Protein AF-A0A1C6G2E5-F1 (afdb_monomer)

Secondary structure (DSSP, 8-state):
-EEEE---SS---S-GGGTS-TT--EEEE---STHHHHHHHHHHHTT-EE-

Nearest PDB structures (foldseek):
  4bht-assembly1_D  TM=5.202E-01  e=2.414E+00  Escherichia coli
  5vyu-assembly1_B  TM=6.053E-01  e=7.287E+00  Brucella melitensis bv. 1 str. 16M
  3eag-assembly1_B  TM=5.318E-01  e=7.808E+00  Neisseria meningitidis MC58

pLDDT: mean 96.71, std 1.42, range [91.56, 98.56]

Solvent-accessible surface area (backbone atoms only — not comparable to full-atom values): 3011 Å² total; per-residue (Å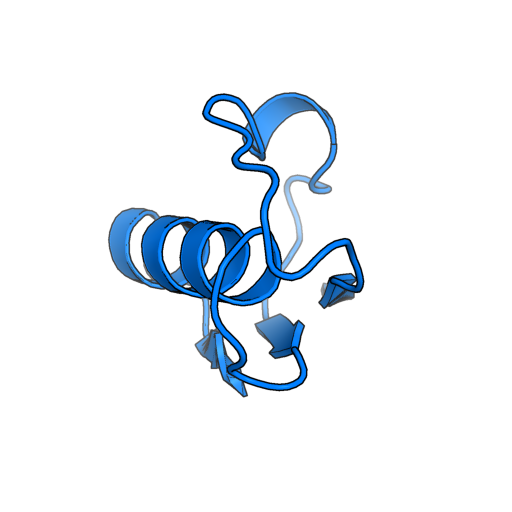²): 77,78,47,78,50,84,66,51,61,85,44,80,64,90,68,59,74,83,77,50,66,90,66,53,53,31,43,35,44,86,71,45,58,27,32,23,40,39,53,49,53,50,21,62,76,68,75,32,47,72,83

Structure (mmCIF, N/CA/C/O backbone):
data_AF-A0A1C6G2E5-F1
#
_entry.id   AF-A0A1C6G2E5-F1
#
loop_
_atom_site.group_PDB
_atom_site.id
_atom_site.type_symbol
_atom_site.label_atom_id
_atom_site.label_alt_id
_atom_site.label_comp_id
_atom_site.label_asym_id
_atom_site.label_entity_id
_atom_site.label_seq_id
_atom_site.pdbx_PDB_ins_code
_atom_site.Cartn_x
_atom_site.Cartn_y
_atom_site.Cartn_z
_atom_site.occupancy
_atom_site.B_iso_or_equiv
_atom_site.auth_seq_id
_atom_site.auth_comp_id
_atom_site.auth_asym_id
_atom_site.auth_atom_id
_atom_site.pdbx_PDB_model_num
ATOM 1 N N . MET A 1 1 ? -10.361 6.857 6.886 1.00 96.12 1 MET A N 1
ATOM 2 C CA . MET A 1 1 ? -10.248 7.722 5.685 1.00 96.12 1 MET A CA 1
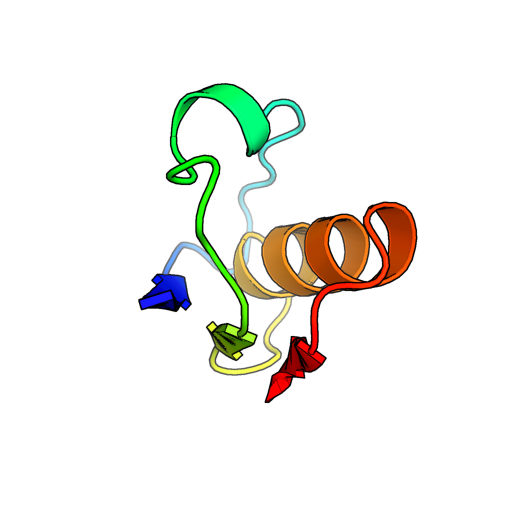ATOM 3 C C . MET A 1 1 ? -9.833 6.896 4.468 1.00 96.12 1 MET A C 1
ATOM 5 O O . MET A 1 1 ? -9.050 5.967 4.627 1.00 96.12 1 MET A O 1
ATOM 9 N N . LYS A 1 2 ? -10.353 7.189 3.268 1.00 97.94 2 LYS A N 1
ATOM 10 C CA . LYS A 1 2 ? -9.907 6.538 2.020 1.00 97.94 2 LYS A CA 1
ATOM 11 C C . LYS A 1 2 ? -8.962 7.464 1.262 1.00 97.94 2 LYS A C 1
ATOM 13 O O . LYS A 1 2 ? -9.263 8.652 1.164 1.00 97.94 2 LYS A O 1
ATOM 18 N N . ILE A 1 3 ? -7.871 6.933 0.717 1.00 97.69 3 ILE A N 1
ATOM 19 C CA . ILE A 1 3 ? -6.923 7.709 -0.095 1.00 97.69 3 ILE A CA 1
ATOM 20 C C . ILE A 1 3 ? -6.658 7.024 -1.432 1.00 97.69 3 ILE A C 1
ATOM 22 O O . ILE A 1 3 ? -6.677 5.798 -1.516 1.00 97.69 3 ILE A O 1
ATOM 26 N N . ALA A 1 4 ? -6.377 7.817 -2.463 1.00 97.88 4 ALA A N 1
ATOM 27 C CA . ALA A 1 4 ? -5.899 7.320 -3.746 1.00 97.88 4 ALA A CA 1
ATOM 28 C C . ALA A 1 4 ? -4.390 7.562 -3.866 1.00 97.88 4 ALA A C 1
ATOM 30 O O . ALA A 1 4 ? -3.918 8.664 -3.581 1.00 97.88 4 ALA A O 1
ATOM 31 N N . VAL A 1 5 ? -3.642 6.549 -4.300 1.00 97.00 5 VAL A N 1
ATOM 32 C CA . VAL A 1 5 ? -2.206 6.662 -4.583 1.00 97.00 5 VAL A CA 1
ATOM 33 C C . VAL A 1 5 ? -1.982 6.457 -6.075 1.00 97.00 5 VAL A C 1
ATOM 35 O O . VAL A 1 5 ? -2.339 5.417 -6.628 1.00 97.00 5 VAL A O 1
ATOM 38 N N . ILE A 1 6 ? -1.393 7.470 -6.712 1.00 96.25 6 ILE A N 1
ATOM 39 C CA . ILE A 1 6 ? -1.118 7.525 -8.150 1.00 96.25 6 ILE A CA 1
ATOM 40 C C . ILE A 1 6 ? 0.342 7.940 -8.328 1.00 96.25 6 ILE A C 1
ATOM 42 O O . ILE A 1 6 ? 0.808 8.868 -7.662 1.00 96.25 6 ILE A O 1
ATOM 46 N N . GLY A 1 7 ? 1.074 7.294 -9.236 1.00 95.62 7 GLY A N 1
ATOM 47 C CA . GLY A 1 7 ? 2.437 7.717 -9.537 1.00 95.62 7 GLY A CA 1
ATOM 48 C C . GLY A 1 7 ? 3.094 7.006 -10.714 1.00 95.62 7 GLY A C 1
ATOM 49 O O . GLY A 1 7 ? 2.453 6.324 -11.510 1.00 95.62 7 GLY A O 1
ATOM 50 N N . SER A 1 8 ? 4.407 7.214 -10.845 1.00 97.00 8 SER A N 1
ATOM 51 C CA . SER A 1 8 ? 5.203 6.653 -11.940 1.00 97.00 8 SER A CA 1
ATOM 52 C C . SER A 1 8 ? 5.276 5.125 -11.884 1.00 97.00 8 SER A C 1
ATOM 54 O O . SER A 1 8 ? 5.400 4.531 -10.812 1.00 97.00 8 SER A O 1
ATOM 56 N N . ARG A 1 9 ? 5.316 4.498 -13.065 1.00 97.19 9 ARG A N 1
ATOM 57 C CA . ARG A 1 9 ? 5.495 3.047 -13.218 1.00 97.19 9 ARG A CA 1
ATOM 58 C C . ARG A 1 9 ? 6.929 2.562 -13.003 1.00 97.19 9 ARG A C 1
ATOM 60 O O . ARG A 1 9 ? 7.158 1.359 -12.917 1.00 97.19 9 ARG A O 1
ATOM 67 N N . THR A 1 10 ? 7.887 3.486 -12.934 1.00 97.75 10 THR A N 1
ATOM 68 C CA . THR A 1 10 ? 9.325 3.187 -12.838 1.00 97.75 10 THR A CA 1
ATOM 69 C C . THR A 1 10 ? 9.959 3.645 -11.529 1.00 97.75 10 THR A C 1
ATOM 71 O O . THR A 1 10 ? 11.092 3.268 -11.244 1.00 97.75 10 THR A O 1
ATOM 74 N N . LEU A 1 11 ? 9.251 4.442 -10.723 1.00 97.38 11 LEU A N 1
ATOM 75 C CA . LEU A 1 11 ? 9.757 4.939 -9.445 1.00 97.38 11 LEU A CA 1
ATOM 76 C C . LEU A 1 11 ? 9.222 4.113 -8.280 1.00 97.38 11 LEU A C 1
ATOM 78 O O . LEU A 1 11 ? 8.127 3.55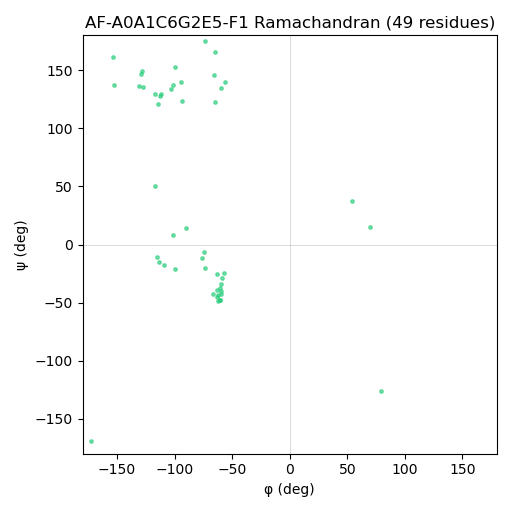8 -8.336 1.00 97.38 11 LEU A O 1
ATOM 82 N N . THR A 1 12 ? 9.997 4.084 -7.201 1.00 96.69 12 THR A N 1
ATOM 83 C CA . THR A 1 12 ? 9.631 3.430 -5.943 1.00 96.69 12 THR A CA 1
ATOM 84 C C . THR A 1 12 ? 9.830 4.389 -4.784 1.00 96.69 12 THR A C 1
ATOM 86 O O . THR A 1 12 ? 10.789 5.161 -4.782 1.00 96.69 12 THR A O 1
ATOM 89 N N . VAL A 1 13 ? 8.985 4.282 -3.765 1.00 94.94 13 VAL A N 1
ATOM 90 C CA . VAL A 1 13 ? 9.111 5.041 -2.519 1.00 94.94 13 VAL A CA 1
ATOM 91 C C . VAL A 1 13 ? 9.070 4.069 -1.342 1.00 94.94 13 VAL A C 1
ATOM 93 O O . VAL A 1 13 ? 8.270 3.137 -1.329 1.00 94.94 13 VAL A O 1
ATOM 96 N N . ARG A 1 14 ? 9.968 4.246 -0.367 1.00 91.56 14 ARG A N 1
ATOM 97 C CA . ARG A 1 14 ? 10.110 3.313 0.769 1.00 91.56 14 ARG A CA 1
ATOM 98 C C . ARG A 1 14 ? 9.419 3.791 2.044 1.00 91.56 14 ARG A C 1
ATOM 100 O O . ARG A 1 14 ? 9.133 2.973 2.906 1.00 91.56 14 ARG A O 1
ATOM 107 N N . ASN A 1 15 ? 9.170 5.092 2.152 1.00 94.31 15 ASN A N 1
ATOM 108 C CA . ASN A 1 15 ? 8.705 5.767 3.363 1.00 94.31 15 ASN A CA 1
ATOM 109 C C . ASN A 1 15 ? 7.308 6.392 3.180 1.00 94.31 15 ASN A C 1
ATOM 111 O O . ASN A 1 15 ? 7.107 7.584 3.437 1.00 94.31 15 ASN A O 1
ATOM 115 N N . LEU A 1 16 ? 6.359 5.596 2.674 1.00 94.56 16 LEU A N 1
ATOM 116 C CA . LEU A 1 16 ? 4.969 6.012 2.429 1.00 94.56 16 LEU A CA 1
ATOM 117 C C . LEU A 1 16 ? 4.260 6.500 3.701 1.00 94.56 16 LEU A C 1
ATOM 119 O O . LEU A 1 16 ? 3.427 7.399 3.623 1.00 94.56 16 LEU A O 1
ATOM 123 N N . GLU A 1 17 ? 4.650 5.998 4.873 1.00 94.50 17 GLU A N 1
ATOM 124 C CA . GLU A 1 17 ? 4.116 6.399 6.179 1.00 94.50 17 GLU A CA 1
ATOM 125 C C . GLU A 1 17 ? 4.243 7.898 6.469 1.00 94.50 17 GLU A C 1
ATOM 127 O O . GLU A 1 17 ? 3.465 8.432 7.252 1.00 94.50 17 GLU A O 1
ATOM 132 N N . LYS A 1 18 ? 5.197 8.598 5.838 1.00 96.19 18 LYS A N 1
ATOM 133 C CA . LYS A 1 18 ? 5.359 10.050 6.024 1.00 96.19 18 LYS A CA 1
ATOM 134 C C . LYS A 1 18 ? 4.275 10.868 5.324 1.00 96.19 18 LYS A C 1
ATOM 136 O O . LYS A 1 18 ? 4.095 12.036 5.654 1.00 96.19 18 LYS A O 1
ATOM 141 N N . TYR A 1 19 ? 3.601 10.271 4.346 1.00 94.56 19 TYR A N 1
ATOM 142 C CA . TYR A 1 19 ? 2.637 10.945 3.478 1.00 94.56 19 TYR A CA 1
ATOM 143 C C . TYR A 1 19 ? 1.207 10.445 3.691 1.00 94.56 19 TYR A C 1
ATOM 145 O O . TYR A 1 19 ? 0.263 11.090 3.241 1.00 94.56 19 TYR A O 1
ATOM 153 N N . ILE A 1 20 ? 1.039 9.303 4.361 1.00 95.62 20 ILE A N 1
ATOM 154 C CA . ILE A 1 20 ? -0.263 8.681 4.586 1.00 95.62 20 ILE A CA 1
ATOM 155 C C . ILE A 1 20 ? -0.833 9.134 5.940 1.00 95.62 20 ILE A C 1
ATOM 157 O O . ILE A 1 20 ? -0.184 8.933 6.969 1.00 95.62 20 ILE A O 1
ATOM 161 N N . PRO A 1 21 ? -2.048 9.719 5.972 1.00 96.88 21 PRO A N 1
ATOM 162 C CA . PRO A 1 21 ? -2.735 10.048 7.218 1.00 96.88 21 PRO A CA 1
ATOM 163 C C . PRO A 1 21 ? -2.910 8.820 8.118 1.00 96.88 21 PRO A C 1
ATOM 165 O O . PRO A 1 21 ? -3.240 7.731 7.641 1.00 96.88 21 PRO A O 1
ATOM 168 N N . LYS A 1 22 ? -2.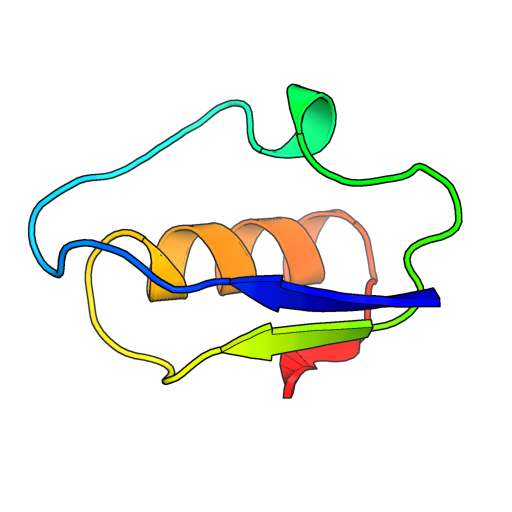722 8.990 9.432 1.00 94.88 22 LYS A N 1
ATOM 169 C CA . LYS A 1 22 ? -2.762 7.884 10.410 1.00 94.88 22 LYS A CA 1
ATOM 170 C C . LYS A 1 22 ? -4.123 7.187 10.504 1.00 94.88 22 LYS A C 1
ATOM 172 O O . LYS A 1 22 ? -4.180 6.026 10.885 1.00 94.88 22 LYS A O 1
ATOM 177 N N . ASP A 1 23 ? -5.203 7.882 10.167 1.00 96.88 23 ASP A N 1
ATOM 178 C CA . ASP A 1 23 ? -6.578 7.378 10.163 1.00 96.88 23 ASP A CA 1
ATOM 179 C C . ASP A 1 23 ? -6.984 6.760 8.807 1.00 96.88 23 ASP A C 1
ATOM 181 O O . ASP A 1 23 ? -8.170 6.532 8.539 1.00 96.88 23 ASP A O 1
ATOM 185 N N . THR A 1 24 ? -6.018 6.490 7.922 1.00 98.06 24 THR A N 1
ATOM 186 C CA . THR A 1 24 ? -6.266 5.808 6.646 1.00 98.06 24 THR A CA 1
ATOM 187 C C . THR A 1 24 ? -6.747 4.380 6.889 1.00 98.06 24 THR A C 1
ATOM 189 O O . THR A 1 24 ? -6.071 3.565 7.506 1.00 98.06 24 THR A O 1
ATOM 192 N N . THR A 1 25 ? -7.925 4.073 6.358 1.00 98.19 25 THR A N 1
ATOM 193 C CA . THR A 1 25 ? -8.598 2.773 6.474 1.00 98.19 25 THR A CA 1
ATOM 194 C C . THR A 1 25 ? -8.607 2.007 5.152 1.00 98.19 25 THR A C 1
ATOM 196 O O . THR A 1 25 ? -8.841 0.802 5.146 1.00 98.19 25 THR A O 1
ATOM 199 N N . GLU A 1 26 ? -8.374 2.689 4.026 1.00 98.56 26 GLU A N 1
ATOM 200 C CA . GLU A 1 26 ? -8.335 2.082 2.695 1.00 98.56 26 GLU A CA 1
ATOM 201 C C . GLU A 1 26 ? -7.423 2.878 1.752 1.00 98.56 26 GLU A C 1
ATOM 203 O O . GLU A 1 26 ? -7.470 4.113 1.729 1.00 98.56 26 GLU A O 1
ATOM 208 N N . ILE A 1 27 ? -6.623 2.161 0.963 1.00 98.31 27 ILE A N 1
ATOM 209 C CA . ILE A 1 27 ? -5.772 2.692 -0.103 1.00 98.31 27 ILE A CA 1
ATOM 210 C C . ILE A 1 27 ? -6.314 2.191 -1.439 1.00 98.31 27 ILE A C 1
ATOM 212 O O . ILE A 1 27 ? -6.502 0.992 -1.620 1.00 98.31 27 ILE A O 1
ATOM 216 N N . ILE A 1 28 ? -6.540 3.117 -2.366 1.00 98.38 28 ILE A N 1
ATOM 217 C CA . ILE A 1 28 ? -7.052 2.849 -3.710 1.00 98.38 28 ILE A CA 1
ATOM 218 C C . ILE A 1 28 ? -5.941 3.150 -4.719 1.00 98.38 28 ILE A C 1
ATOM 220 O O . ILE A 1 28 ? -5.328 4.221 -4.653 1.00 98.38 28 ILE A O 1
ATOM 224 N N . SER A 1 29 ? -5.645 2.234 -5.639 1.00 97.31 29 SER A N 1
ATOM 225 C CA . SER A 1 29 ? -4.568 2.427 -6.624 1.00 97.31 29 SER A CA 1
ATOM 226 C C . SER A 1 29 ? -4.810 1.632 -7.911 1.00 97.31 29 SER A C 1
ATOM 228 O O . SER A 1 29 ? -5.596 0.694 -7.939 1.00 97.31 29 SER A O 1
ATOM 230 N N . GLY A 1 30 ? -4.136 2.002 -9.004 1.00 95.88 30 GLY A N 1
ATOM 231 C CA . GLY A 1 30 ? -4.304 1.362 -10.313 1.00 95.88 30 GLY A CA 1
ATOM 232 C C . GLY A 1 30 ? -3.659 -0.022 -10.438 1.00 95.88 30 GLY A C 1
ATOM 233 O O . GLY A 1 30 ? -3.828 -0.681 -11.464 1.00 95.88 30 GLY A O 1
ATOM 234 N N . GLY A 1 31 ? -2.906 -0.470 -9.428 1.00 93.38 31 GLY A N 1
ATOM 235 C CA . GLY A 1 31 ? -2.274 -1.791 -9.403 1.00 93.38 31 GLY A CA 1
ATOM 236 C C . GLY A 1 31 ? -1.117 -1.971 -10.392 1.00 93.38 31 GLY A C 1
ATOM 237 O O . GLY A 1 31 ? -0.708 -3.105 -10.649 1.00 93.38 31 GLY A O 1
ATOM 238 N N . ALA A 1 32 ? -0.583 -0.885 -10.960 1.00 96.12 32 ALA A N 1
ATOM 239 C CA . ALA A 1 32 ? 0.547 -0.944 -11.881 1.00 96.12 32 ALA A CA 1
ATOM 240 C C . ALA A 1 32 ? 1.888 -1.249 -11.173 1.00 96.12 32 ALA A C 1
ATOM 242 O O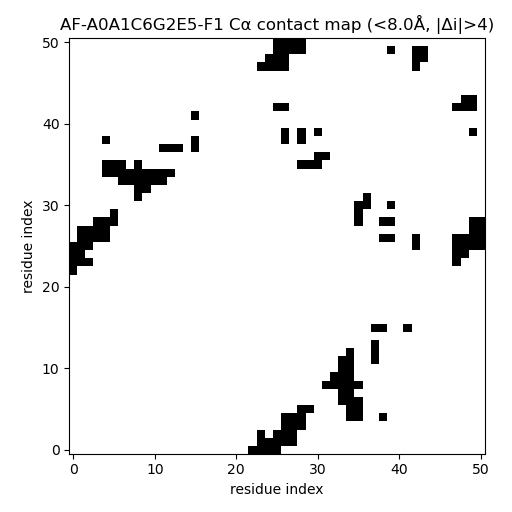 . ALA A 1 32 ? 2.002 -1.309 -9.948 1.00 96.12 32 ALA A O 1
ATOM 243 N N . ASN A 1 33 ? 2.951 -1.413 -11.965 1.00 95.62 33 ASN A N 1
ATOM 244 C CA . ASN A 1 33 ? 4.318 -1.386 -11.439 1.00 95.62 33 ASN A CA 1
ATOM 245 C C . ASN A 1 33 ? 4.671 0.001 -10.869 1.00 95.62 33 ASN A C 1
ATOM 247 O O . ASN A 1 33 ? 3.985 0.984 -11.139 1.00 95.62 33 ASN A O 1
ATOM 251 N N . GLY A 1 34 ? 5.764 0.081 -10.106 1.00 96.94 34 GLY A N 1
ATOM 252 C CA . GLY A 1 34 ? 6.259 1.335 -9.536 1.00 96.94 34 GLY A CA 1
ATOM 253 C C . GLY A 1 34 ? 5.488 1.762 -8.288 1.00 96.94 34 GLY A C 1
ATOM 254 O O . GLY A 1 34 ? 5.374 0.986 -7.337 1.00 96.94 34 GLY A O 1
ATOM 255 N N . ILE A 1 35 ? 4.971 2.992 -8.284 1.00 97.88 35 ILE A N 1
ATOM 256 C CA . ILE A 1 35 ? 4.353 3.608 -7.099 1.00 97.88 35 ILE A CA 1
ATOM 257 C C . ILE A 1 35 ? 3.109 2.847 -6.624 1.00 97.88 35 ILE A C 1
ATOM 259 O O . ILE A 1 35 ? 2.946 2.646 -5.420 1.00 97.88 35 ILE A O 1
ATOM 263 N N . ASP A 1 36 ? 2.284 2.351 -7.543 1.00 97.50 36 ASP A N 1
ATOM 264 C CA . ASP A 1 36 ? 1.090 1.560 -7.219 1.00 97.50 36 ASP A CA 1
ATOM 265 C C . ASP A 1 36 ? 1.450 0.267 -6.464 1.00 97.50 36 ASP A C 1
ATOM 267 O O . ASP A 1 36 ? 0.774 -0.122 -5.506 1.00 97.50 36 ASP A O 1
ATOM 271 N N . ARG A 1 37 ? 2.575 -0.364 -6.831 1.00 97.50 37 ARG A N 1
ATOM 272 C CA . ARG A 1 37 ? 3.111 -1.528 -6.115 1.00 97.50 37 ARG A CA 1
ATOM 273 C C . ARG A 1 37 ? 3.576 -1.156 -4.710 1.00 97.50 37 ARG A C 1
ATOM 275 O O . ARG A 1 37 ? 3.256 -1.875 -3.768 1.00 97.50 37 ARG A O 1
ATOM 282 N N . CYS A 1 38 ? 4.262 -0.022 -4.547 1.00 97.44 38 CYS A N 1
ATOM 283 C CA . CYS A 1 38 ? 4.650 0.473 -3.222 1.00 97.44 38 CYS A CA 1
ATOM 284 C C . CYS A 1 38 ? 3.422 0.723 -2.330 1.00 97.44 38 CYS A C 1
ATOM 286 O O . CYS A 1 38 ? 3.438 0.373 -1.151 1.00 97.44 38 CYS A O 1
ATOM 288 N N . ALA A 1 39 ? 2.340 1.276 -2.891 1.00 97.81 39 ALA A N 1
ATOM 289 C CA . ALA A 1 39 ? 1.083 1.484 -2.174 1.00 97.81 39 ALA A CA 1
ATOM 290 C C . ALA A 1 39 ? 0.467 0.157 -1.705 1.00 97.81 39 ALA A C 1
ATOM 292 O O . ALA A 1 39 ? 0.052 0.040 -0.550 1.00 97.81 39 ALA A O 1
ATOM 293 N N . LYS A 1 40 ? 0.469 -0.863 -2.575 1.00 97.69 40 LYS A N 1
ATOM 294 C CA . LYS A 1 40 ? -0.005 -2.213 -2.242 1.00 97.69 40 LYS A CA 1
ATOM 295 C C . LYS A 1 40 ? 0.828 -2.861 -1.138 1.00 97.69 40 LYS A C 1
ATOM 297 O O . LYS 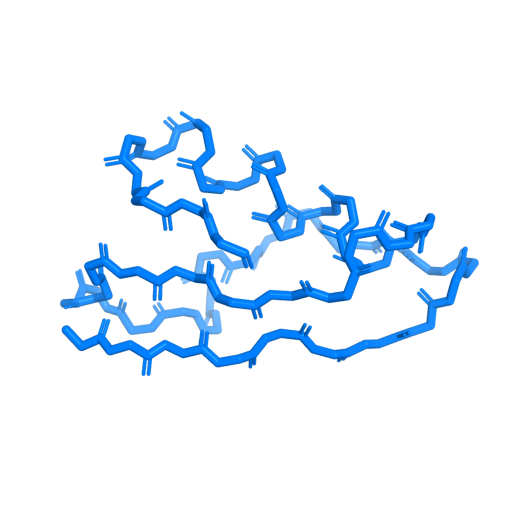A 1 40 ? 0.271 -3.371 -0.170 1.00 97.69 40 LYS A O 1
ATOM 302 N N . GLU A 1 41 ? 2.153 -2.819 -1.260 1.00 97.25 41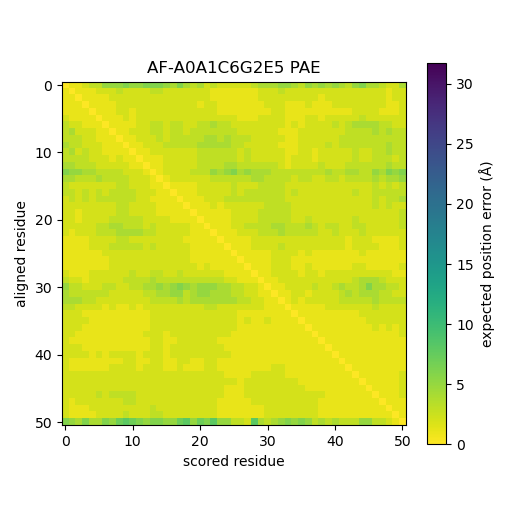 GLU A N 1
ATOM 303 C CA . GLU A 1 41 ? 3.084 -3.356 -0.258 1.00 97.25 41 GLU A CA 1
ATOM 304 C C . GLU A 1 41 ? 2.891 -2.671 1.104 1.00 97.25 41 GLU A C 1
ATOM 306 O O . GLU A 1 41 ? 2.833 -3.341 2.138 1.00 97.25 41 GLU A O 1
ATOM 311 N N . PHE A 1 42 ? 2.721 -1.346 1.109 1.00 97.06 42 PHE A N 1
ATOM 312 C CA . PHE A 1 42 ? 2.433 -0.585 2.321 1.00 97.06 42 PHE A CA 1
ATOM 313 C C . PHE A 1 42 ? 1.094 -0.984 2.953 1.00 97.06 42 PHE A C 1
ATOM 315 O O . PHE A 1 42 ? 1.035 -1.184 4.168 1.00 97.06 42 PHE A O 1
ATOM 322 N N . ALA A 1 43 ? 0.035 -1.121 2.149 1.00 97.50 43 ALA A N 1
ATOM 323 C CA . ALA A 1 43 ? -1.287 -1.511 2.632 1.00 97.50 43 ALA A CA 1
ATOM 324 C C . ALA A 1 43 ? -1.250 -2.892 3.304 1.00 97.50 43 ALA A C 1
ATOM 326 O O . ALA A 1 43 ? -1.692 -3.034 4.444 1.00 97.50 43 ALA A O 1
ATOM 327 N N . VAL A 1 44 ? -0.626 -3.875 2.644 1.00 97.31 44 VAL A N 1
ATOM 328 C CA . VAL A 1 44 ? -0.455 -5.238 3.175 1.00 97.31 44 VAL A CA 1
ATOM 329 C C . VAL A 1 44 ? 0.342 -5.223 4.479 1.00 97.31 44 VAL A C 1
ATOM 331 O O . VAL A 1 44 ? -0.093 -5.808 5.467 1.00 97.31 44 VAL A O 1
ATOM 334 N N . LYS A 1 45 ? 1.475 -4.511 4.518 1.00 96.94 45 LYS A N 1
ATOM 335 C CA . LYS A 1 45 ? 2.329 -4.428 5.714 1.00 96.94 45 LYS A CA 1
ATOM 336 C C . LYS A 1 45 ? 1.602 -3.837 6.928 1.00 96.94 45 LYS A C 1
ATOM 338 O O . LYS A 1 45 ? 1.897 -4.228 8.054 1.00 96.94 45 LYS A O 1
ATOM 343 N N . ASN A 1 46 ? 0.685 -2.895 6.711 1.00 96.56 46 ASN A N 1
ATOM 344 C CA . ASN A 1 46 ? -0.021 -2.183 7.780 1.00 96.56 46 ASN A CA 1
ATOM 345 C C . ASN A 1 46 ? -1.449 -2.699 8.026 1.00 96.56 46 ASN A C 1
ATOM 347 O O . ASN A 1 46 ? -2.178 -2.086 8.801 1.00 96.56 46 ASN A O 1
ATOM 351 N N . ASN A 1 47 ? -1.858 -3.809 7.399 1.00 97.44 47 ASN A N 1
ATOM 352 C CA . ASN A 1 47 ? -3.227 -4.341 7.472 1.00 97.44 47 ASN A CA 1
ATOM 353 C C . ASN A 1 47 ? -4.307 -3.309 7.085 1.00 97.44 47 ASN A C 1
ATOM 355 O O . ASN A 1 47 ? -5.393 -3.270 7.663 1.00 97.44 47 ASN A O 1
ATOM 359 N N . ILE A 1 48 ? -4.008 -2.466 6.095 1.00 98.00 48 ILE A N 1
ATOM 360 C CA . ILE A 1 48 ? -4.949 -1.502 5.519 1.00 98.00 48 ILE A CA 1
ATOM 361 C C . ILE A 1 48 ? -5.590 -2.141 4.285 1.00 98.00 48 ILE A C 1
ATOM 363 O O . 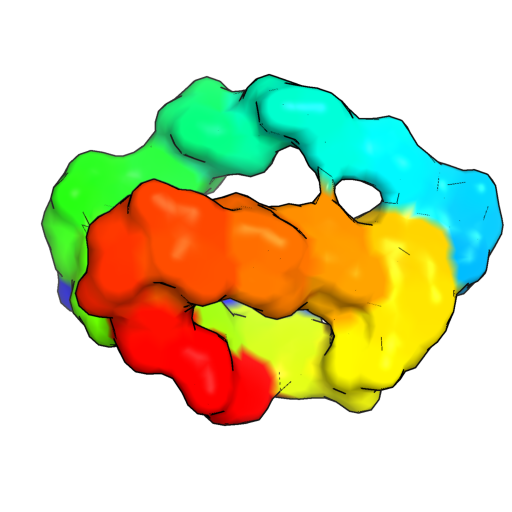ILE A 1 48 ? -4.913 -2.807 3.499 1.00 98.00 48 ILE A O 1
ATOM 367 N N . ARG A 1 49 ? -6.896 -1.930 4.085 1.00 98.44 49 ARG A N 1
ATOM 368 C CA . ARG A 1 49 ? -7.591 -2.420 2.888 1.00 98.44 49 ARG A CA 1
ATOM 369 C C . ARG A 1 49 ? -6.967 -1.814 1.625 1.00 98.44 49 ARG A C 1
ATOM 371 O O . ARG A 1 49 ? -6.744 -0.607 1.574 1.00 98.44 49 ARG A O 1
ATOM 378 N N . TYR A 1 50 ? -6.736 -2.637 0.606 1.00 98.00 50 TYR A N 1
ATOM 379 C CA . TYR A 1 50 ? -6.266 -2.208 -0.711 1.00 98.00 50 TYR A CA 1
ATOM 380 C C . TYR A 1 50 ? -7.316 -2.543 -1.769 1.00 98.00 50 TYR A C 1
ATOM 382 O O . TYR A 1 50 ? -7.772 -3.690 -1.811 1.00 98.00 50 TYR A O 1
ATOM 390 N N . THR A 1 51 ? -7.676 -1.559 -2.591 1.00 95.81 51 THR A N 1
ATOM 391 C CA . THR A 1 51 ? -8.630 -1.695 -3.700 1.00 95.81 51 THR A CA 1
ATOM 392 C C . THR A 1 51 ? -7.997 -1.220 -5.001 1.00 95.81 51 THR A C 1
ATOM 394 O O . THR A 1 51 ? -7.390 -0.123 -5.002 1.00 95.81 51 THR A O 1
#

Radius of gyration: 9.75 Å; Cα contacts (8 Å, |Δi|>4): 83; chains: 1; bounding box: 20×16×24 Å

Sequence (51 aa):
MKIAVIGSRTLTVRNLEKYIPKDTTEIISGGANGIDRCAKEFAVKNNIRYT

Mean predicted aligned error: 1.99 Å

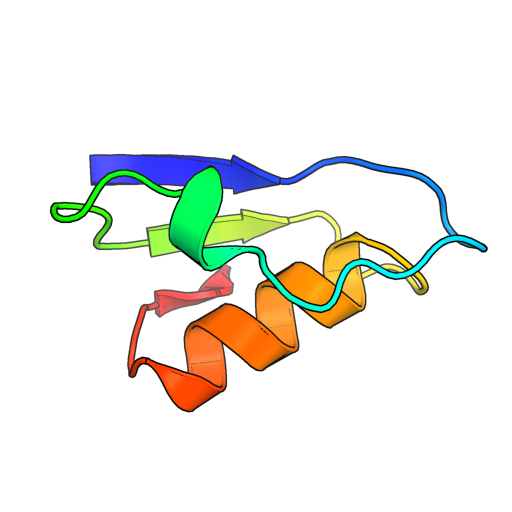Foldseek 3Di:
DEDEWDDDQPAADDCCVVVDDPPQQEYEYPCHHHRRVNSVVVCVVVVHHYD